Protein AF-A0A9E4WBB2-F1 (afdb_monomer)

Mean predicted aligned error: 3.97 Å

Foldseek 3Di:
DDDLLRVLVVLVVVLVVVLVVVVPDDPVQQQDDDPPNLDGNLLVLLLLLVVLVVLLVCLVCVVVVNPADPPPDDGPPPDDCVVCVVVSSVNSVVSSVVCPPVSSVSSVVSSVSSSCSSNVDDPVSVD

Nearest PDB structures (foldseek):
  2nsg-assembly1_A  TM=8.303E-01  e=7.038E-02  Corynebacterium glutamicum
  2nsf-assembly1_A  TM=8.352E-01  e=7.413E-02  Corynebacterium glutamicum
  5com-assembly2_B  TM=6.933E-01  e=7.038E-02  Clostridioides difficile 630

Solvent-accessible surface area (backbone atoms only — not comparable to full-atom values): 7284 Å² total; per-residue (Å²): 132,82,52,70,67,57,49,38,50,50,52,46,54,52,49,54,53,48,53,54,53,61,74,68,54,57,78,72,55,42,72,34,78,41,98,49,91,90,29,30,42,44,25,52,50,29,40,48,31,54,48,24,49,51,50,41,54,52,51,57,36,44,78,72,70,47,82,70,64,59,91,96,53,62,57,92,92,68,70,56,72,82,83,42,46,69,59,49,52,53,48,14,46,52,45,30,66,73,41,47,94,45,43,66,64,48,28,54,54,33,44,50,52,30,45,52,54,70,61,61,59,51,82,80,73,73,112

Sequence (127 aa):
MESFEERAKSYRSESERFQEYLKGLPDEAWGRQSACDEWKVADVVAHLVGNSEFYAGTVARGLQGESSPPEGRPDAGTGHPSLSAAALAKSSIAARERLGDRLLSTYIEKDNHLIQLLTGLSPEDQV

pLDDT: mean 92.67, std 7.3, range [67.19, 98.75]

Secondary structure (DSSP, 8-state):
---HHHHHHHHHHHHHHHHHHHHT--HHHHTSB-SSTT-BHHHHHHHHHHHHHHHHHHHHHHHTT--SPPTTPPPTTT--HHHHHHHHHHHHHHHHHHHGGGHHHHHHHHHHHHHHHHHT--GGGG-

Radius of gyration: 16.08 Å; Cα contacts (8 Å, |Δi|>4): 87; chains: 1; bounding box: 37×32×40 Å

Structure (mmCIF, N/CA/C/O backbone):
data_AF-A0A9E4WBB2-F1
#
_entry.id   A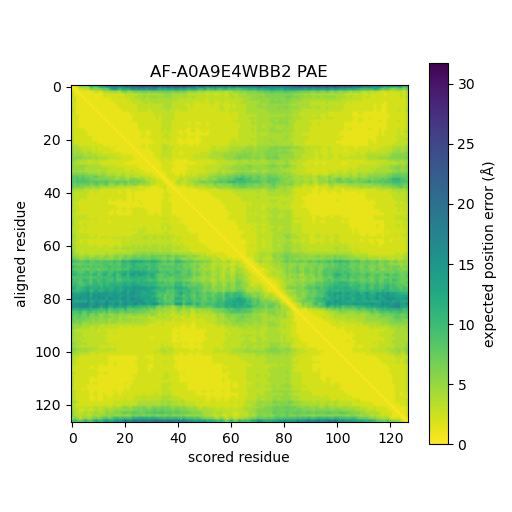F-A0A9E4WBB2-F1
#
loop_
_atom_site.group_PDB
_atom_site.id
_atom_site.type_symbol
_atom_site.label_atom_id
_atom_site.label_alt_id
_atom_site.label_comp_id
_atom_site.label_asym_id
_atom_site.label_entity_id
_atom_site.label_seq_id
_atom_site.pdbx_PDB_ins_code
_atom_site.Cartn_x
_atom_site.Cartn_y
_atom_site.Cartn_z
_atom_site.occupancy
_atom_site.B_iso_or_equiv
_atom_site.auth_seq_id
_atom_site.auth_comp_id
_atom_site.auth_asym_id
_atom_site.auth_atom_id
_atom_site.pdbx_PDB_model_num
ATOM 1 N N . MET A 1 1 ? 7.543 18.844 -16.569 1.00 75.62 1 MET A N 1
ATOM 2 C CA . MET A 1 1 ? 7.203 17.448 -16.233 1.00 75.62 1 MET A CA 1
ATOM 3 C C . MET A 1 1 ? 8.276 16.981 -15.278 1.00 75.62 1 MET A C 1
ATOM 5 O O . MET A 1 1 ? 9.437 17.198 -15.595 1.00 75.62 1 MET A O 1
ATOM 9 N N . GLU A 1 2 ? 7.894 16.486 -14.105 1.00 86.12 2 GLU A N 1
ATOM 10 C CA . GLU A 1 2 ? 8.846 16.001 -13.098 1.00 86.12 2 GLU A CA 1
ATOM 11 C C . GLU A 1 2 ? 9.644 14.811 -13.643 1.00 86.12 2 GLU A C 1
ATOM 13 O O . GLU A 1 2 ? 9.108 13.988 -14.395 1.00 86.12 2 GLU A O 1
ATOM 18 N N . SER A 1 3 ? 10.918 14.728 -13.268 1.00 93.00 3 SER A N 1
ATOM 19 C CA . SER A 1 3 ? 11.774 13.576 -13.549 1.00 93.00 3 SER A CA 1
ATOM 20 C C . SER A 1 3 ? 11.282 12.321 -12.816 1.00 93.00 3 SER A C 1
ATOM 22 O O . SER A 1 3 ? 10.507 12.394 -11.858 1.00 93.00 3 SER A O 1
ATOM 24 N N . PHE A 1 4 ? 11.742 11.145 -13.253 1.00 92.94 4 PHE A N 1
ATOM 25 C CA . PHE A 1 4 ? 11.461 9.895 -12.544 1.00 92.94 4 PHE A CA 1
ATOM 26 C C . PHE A 1 4 ? 11.932 9.958 -11.085 1.00 92.94 4 PHE A C 1
ATOM 28 O O . PHE A 1 4 ? 11.183 9.576 -10.191 1.00 92.94 4 PHE A O 1
ATOM 35 N N . GLU A 1 5 ? 13.130 10.495 -10.838 1.00 93.00 5 GLU A N 1
ATOM 36 C CA . GLU A 1 5 ? 13.701 10.623 -9.494 1.00 93.00 5 GLU A CA 1
ATOM 37 C C . GLU A 1 5 ? 12.835 11.507 -8.584 1.00 93.00 5 GLU A C 1
ATOM 39 O O . GLU A 1 5 ? 12.523 11.121 -7.456 1.00 93.00 5 GLU A O 1
ATOM 44 N N . GLU A 1 6 ? 12.377 12.659 -9.086 1.00 95.69 6 GLU A N 1
ATOM 45 C CA . GLU A 1 6 ? 11.474 13.547 -8.344 1.00 95.69 6 GLU A CA 1
ATOM 46 C C . GLU A 1 6 ? 10.148 12.850 -8.019 1.00 95.69 6 GLU A C 1
ATOM 48 O O . GLU A 1 6 ? 9.695 12.885 -6.873 1.00 95.69 6 GLU A O 1
ATOM 53 N N . ARG A 1 7 ? 9.560 12.139 -8.989 1.00 95.38 7 ARG A N 1
ATOM 54 C CA . ARG A 1 7 ? 8.316 11.378 -8.790 1.00 95.38 7 ARG A CA 1
ATOM 55 C C . ARG A 1 7 ? 8.492 10.234 -7.792 1.00 95.38 7 ARG A C 1
ATOM 57 O O . ARG A 1 7 ? 7.634 10.046 -6.932 1.00 95.38 7 ARG A O 1
ATOM 64 N N . ALA A 1 8 ? 9.591 9.488 -7.880 1.00 95.50 8 ALA A N 1
ATOM 65 C CA . ALA A 1 8 ? 9.920 8.382 -6.984 1.00 95.50 8 ALA A CA 1
ATOM 66 C C . ALA A 1 8 ? 10.125 8.872 -5.542 1.00 95.50 8 ALA A C 1
ATOM 68 O O . ALA A 1 8 ? 9.607 8.270 -4.597 1.00 95.50 8 ALA A O 1
ATOM 69 N N . LYS A 1 9 ? 10.820 10.003 -5.370 1.00 96.75 9 LYS A N 1
ATOM 70 C CA . LYS A 1 9 ? 11.010 10.651 -4.069 1.00 96.75 9 LYS A CA 1
ATOM 71 C C . LYS A 1 9 ? 9.684 11.119 -3.472 1.00 96.75 9 LYS A C 1
ATOM 73 O O . LYS A 1 9 ? 9.426 10.850 -2.300 1.00 96.75 9 LYS A O 1
ATOM 78 N N . SER A 1 10 ? 8.844 11.779 -4.269 1.00 97.50 10 SER A N 1
ATOM 79 C CA . SER A 1 10 ? 7.513 12.221 -3.838 1.00 97.50 10 SER A CA 1
ATOM 80 C C . SER A 1 10 ? 6.632 11.036 -3.449 1.00 97.50 10 SER A C 1
ATOM 82 O O . SER A 1 10 ? 6.052 11.038 -2.368 1.00 97.50 10 SER A O 1
ATOM 84 N N . TYR A 1 11 ? 6.595 9.983 -4.269 1.00 96.62 11 TYR A N 1
ATOM 85 C CA . TYR A 1 11 ? 5.840 8.765 -3.975 1.00 96.62 11 TYR A CA 1
ATOM 86 C C . TYR A 1 11 ? 6.267 8.120 -2.650 1.00 96.62 11 TYR A C 1
ATOM 88 O O . TYR A 1 11 ? 5.416 7.831 -1.806 1.00 96.62 11 TYR A O 1
ATOM 96 N N . ARG A 1 12 ? 7.577 7.947 -2.432 1.00 98.25 12 ARG A N 1
ATOM 97 C CA . ARG A 1 12 ? 8.118 7.419 -1.173 1.00 98.25 12 ARG A CA 1
ATOM 98 C C . ARG A 1 12 ? 7.709 8.279 0.018 1.00 98.25 12 ARG A C 1
ATOM 100 O O . ARG A 1 12 ? 7.146 7.756 0.972 1.00 98.25 12 ARG A O 1
ATOM 107 N N . SER A 1 13 ? 7.963 9.585 -0.060 1.00 98.38 13 SER A N 1
ATOM 108 C CA . SER A 1 13 ? 7.674 10.526 1.026 1.00 98.38 13 SER A CA 1
ATOM 109 C C . SER A 1 13 ? 6.194 10.518 1.407 1.00 98.38 13 SER A C 1
ATOM 111 O O . SER A 1 13 ? 5.855 10.515 2.587 1.00 98.38 13 SER A O 1
ATOM 113 N N . GLU A 1 14 ? 5.302 10.508 0.418 1.00 98.38 14 GLU A N 1
ATOM 114 C CA . GLU A 1 14 ? 3.859 10.502 0.660 1.00 98.38 14 GLU A CA 1
ATOM 115 C C . GLU A 1 14 ? 3.37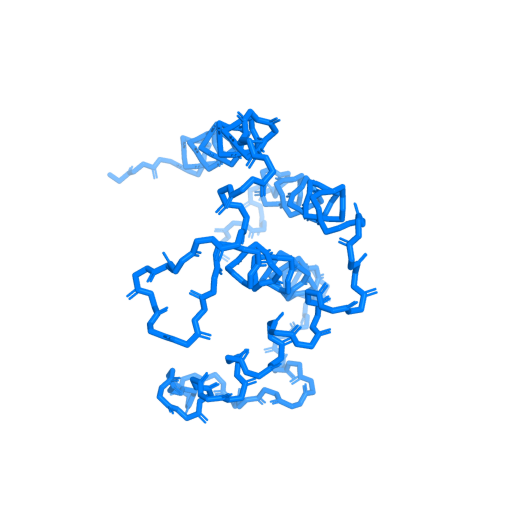3 9.172 1.240 1.00 98.38 14 GLU A C 1
ATOM 117 O O . GLU A 1 14 ? 2.539 9.173 2.146 1.00 98.38 14 GLU A O 1
ATOM 122 N N . SER A 1 15 ? 3.938 8.051 0.786 1.00 98.25 15 SER A N 1
ATOM 123 C CA . SER A 1 15 ? 3.612 6.726 1.321 1.00 98.25 15 SER A CA 1
ATOM 124 C C . SER A 1 15 ? 4.074 6.591 2.776 1.00 98.25 15 SER A C 1
ATOM 126 O O . SER A 1 15 ? 3.283 6.239 3.646 1.00 98.25 15 SER A O 1
ATOM 128 N N . GLU A 1 16 ? 5.314 6.983 3.085 1.00 98.44 16 GLU A N 1
ATOM 129 C CA . GLU A 1 16 ? 5.858 6.980 4.451 1.00 98.44 16 GLU A CA 1
ATOM 130 C C . GLU A 1 16 ? 5.058 7.914 5.381 1.00 98.44 16 GLU A C 1
ATOM 132 O O . GLU A 1 16 ? 4.696 7.534 6.496 1.00 98.44 16 GLU A O 1
ATOM 137 N N . ARG A 1 17 ? 4.686 9.111 4.906 1.00 98.69 17 ARG A N 1
ATOM 138 C CA . ARG A 1 17 ? 3.837 10.055 5.654 1.00 98.69 17 ARG A CA 1
ATOM 139 C C . ARG A 1 17 ? 2.456 9.476 5.952 1.00 98.69 17 ARG A C 1
ATOM 141 O O . ARG A 1 17 ? 1.923 9.686 7.043 1.00 98.69 17 ARG A O 1
ATOM 148 N N . PHE A 1 18 ? 1.873 8.749 5.002 1.00 98.31 18 PHE A N 1
ATOM 149 C CA . PHE A 1 18 ? 0.590 8.089 5.199 1.00 98.31 18 PHE A CA 1
ATOM 150 C C . PHE A 1 18 ? 0.695 6.898 6.164 1.00 98.31 18 PHE A C 1
ATOM 152 O O . PHE A 1 18 ? -0.166 6.748 7.030 1.00 98.31 18 PHE A O 1
ATOM 159 N N . GLN A 1 19 ? 1.774 6.110 6.106 1.00 98.56 19 GLN A N 1
ATOM 160 C CA . GLN A 1 19 ? 2.041 5.059 7.094 1.00 98.56 19 GLN A CA 1
ATOM 161 C C . GLN A 1 19 ? 2.134 5.632 8.518 1.00 98.56 19 GLN A C 1
ATOM 163 O O . GLN A 1 19 ? 1.518 5.085 9.433 1.00 98.56 19 GLN A O 1
ATOM 168 N N . GLU A 1 20 ? 2.852 6.742 8.718 1.00 98.62 20 GLU A N 1
ATOM 169 C CA . GLU A 1 20 ? 2.934 7.407 10.029 1.00 98.62 20 GLU A CA 1
ATOM 170 C C . GLU A 1 20 ? 1.580 7.948 10.499 1.00 98.62 20 GLU A C 1
ATOM 172 O O . GLU A 1 20 ? 1.217 7.790 11.665 1.00 98.62 20 GLU A O 1
ATOM 177 N N . TYR A 1 21 ? 0.788 8.516 9.586 1.00 98.44 21 TYR A N 1
ATOM 178 C CA . TYR A 1 21 ? -0.580 8.924 9.895 1.00 98.44 21 TYR A CA 1
ATOM 179 C C . TYR A 1 21 ? -1.421 7.748 10.416 1.00 98.44 21 TYR A C 1
ATOM 181 O O . TYR A 1 21 ? -2.081 7.885 11.445 1.00 98.44 21 TYR A O 1
ATOM 189 N N . LEU A 1 22 ? -1.362 6.586 9.756 1.00 98.19 22 LEU A N 1
ATOM 190 C CA . LEU A 1 22 ? -2.109 5.396 10.174 1.00 98.19 22 LEU A CA 1
ATOM 191 C C . LEU A 1 22 ? -1.638 4.839 11.523 1.00 98.19 22 LEU A C 1
ATOM 193 O O . LEU A 1 22 ? -2.474 4.427 12.324 1.00 98.19 22 LEU A O 1
ATOM 197 N N . LYS A 1 23 ? -0.328 4.856 11.805 1.00 98.12 23 LYS A N 1
ATOM 198 C CA . LYS A 1 23 ? 0.224 4.447 13.112 1.00 98.12 23 LYS A CA 1
ATOM 199 C C . LYS A 1 23 ? -0.283 5.320 14.264 1.00 98.12 23 LYS A C 1
ATOM 201 O O . LYS A 1 23 ? -0.372 4.839 15.388 1.00 98.12 23 LYS A O 1
ATOM 206 N N . GLY A 1 24 ? -0.594 6.587 13.990 1.00 97.75 24 GLY A N 1
ATOM 207 C CA . GLY A 1 24 ? -1.106 7.541 14.975 1.00 97.75 24 GLY A CA 1
ATOM 208 C C . GLY A 1 24 ? -2.628 7.551 15.140 1.00 97.75 24 GLY A C 1
ATOM 209 O O . GLY A 1 24 ? -3.134 8.344 15.936 1.00 97.75 24 GLY A O 1
ATOM 210 N N . LEU A 1 25 ? -3.377 6.732 14.392 1.00 97.56 25 LEU A N 1
ATOM 211 C CA . LEU A 1 25 ? -4.835 6.698 14.505 1.00 97.56 25 LEU A CA 1
ATOM 212 C C . LEU A 1 25 ? -5.281 6.040 15.820 1.00 97.56 25 LEU A C 1
ATOM 214 O O . LEU A 1 25 ? -4.785 4.964 16.150 1.00 97.56 25 LEU A O 1
ATOM 218 N N . PRO A 1 26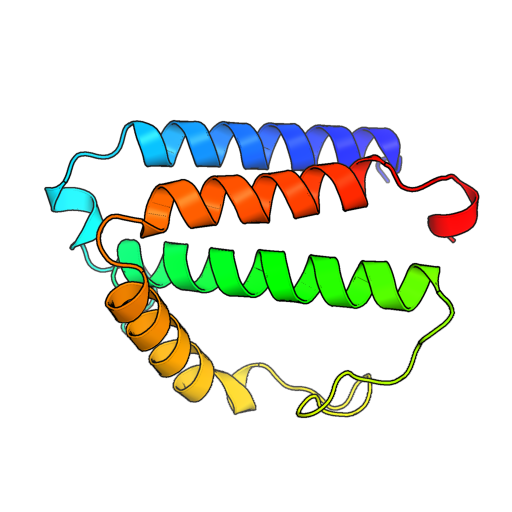 ? -6.260 6.624 16.538 1.00 97.38 26 PRO A N 1
ATOM 219 C CA . PRO A 1 26 ? -6.882 5.950 17.672 1.00 97.38 26 PRO A CA 1
ATOM 220 C C . PRO A 1 26 ? -7.737 4.764 17.197 1.00 97.38 26 PRO A C 1
ATOM 222 O O . PRO A 1 26 ? -8.263 4.782 16.078 1.00 97.38 26 PRO A O 1
ATOM 225 N N . ASP A 1 27 ? -7.925 3.760 18.054 1.00 95.00 27 ASP A N 1
ATOM 226 C CA . ASP A 1 27 ? -8.620 2.507 17.720 1.00 95.00 27 ASP A CA 1
ATOM 227 C C . ASP A 1 27 ? -10.031 2.740 17.156 1.00 95.00 27 ASP A C 1
ATOM 229 O O . ASP A 1 27 ? -10.442 2.114 16.175 1.00 95.00 27 ASP A O 1
ATOM 233 N N . GLU A 1 28 ? -10.767 3.714 17.695 1.00 96.44 28 GLU A N 1
ATOM 234 C CA . GLU A 1 28 ? -12.126 4.034 17.251 1.00 96.44 28 GLU A CA 1
ATOM 235 C C . GLU A 1 28 ? -12.158 4.578 15.816 1.00 96.44 28 GLU A C 1
ATOM 237 O O . GLU A 1 28 ? -13.172 4.447 15.122 1.00 96.44 28 GLU A O 1
ATOM 242 N N . ALA A 1 29 ? -11.060 5.180 15.340 1.00 97.12 29 ALA A N 1
ATOM 243 C CA . ALA A 1 29 ? -10.994 5.736 13.994 1.00 97.12 29 ALA A CA 1
ATOM 244 C C . ALA A 1 29 ? -11.053 4.654 12.911 1.00 97.12 29 ALA A C 1
ATOM 246 O O . ALA A 1 29 ? -11.630 4.898 11.851 1.00 97.12 29 ALA A O 1
ATOM 247 N N . TRP A 1 30 ? -10.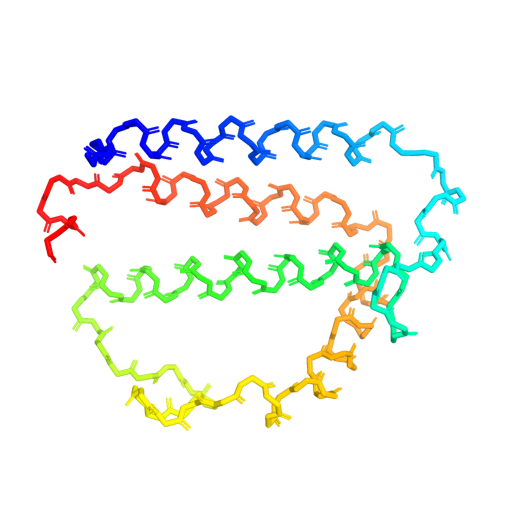545 3.452 13.189 1.00 97.38 30 TRP A N 1
ATOM 248 C CA . TRP A 1 30 ? -10.559 2.322 12.256 1.00 97.38 30 TRP A CA 1
ATOM 249 C C . TRP A 1 30 ? -11.977 1.857 11.905 1.00 97.38 30 TRP A C 1
ATOM 251 O O . TRP A 1 30 ? -12.227 1.391 10.790 1.00 97.38 30 TRP A O 1
ATOM 261 N N . GLY A 1 31 ? -12.918 2.031 12.837 1.00 96.62 31 GLY A N 1
ATOM 262 C CA . GLY A 1 31 ? -14.329 1.694 12.663 1.00 96.62 31 GLY A CA 1
ATOM 263 C C . GLY A 1 31 ? -15.177 2.784 12.000 1.00 96.62 31 GLY A C 1
ATOM 264 O O . GLY A 1 31 ? -16.351 2.530 11.715 1.00 96.62 31 GLY A O 1
ATOM 265 N N . ARG A 1 32 ? -14.627 3.984 11.762 1.00 97.12 32 ARG A N 1
ATOM 266 C CA . ARG A 1 32 ? -15.370 5.110 11.177 1.00 97.12 32 ARG A CA 1
ATOM 267 C C . ARG A 1 32 ? -15.677 4.865 9.705 1.00 97.12 32 ARG A C 1
ATOM 269 O O . ARG A 1 32 ? -14.857 4.316 8.974 1.00 97.12 32 ARG A O 1
ATOM 276 N N . GLN A 1 33 ? -16.844 5.339 9.280 1.00 97.19 33 GLN A N 1
ATOM 277 C CA . GLN A 1 33 ? -17.245 5.359 7.877 1.00 97.19 33 GLN A CA 1
ATOM 278 C C . GLN A 1 33 ? -16.255 6.192 7.047 1.00 97.19 33 GLN A C 1
ATOM 280 O O . GLN A 1 33 ? -15.867 7.289 7.461 1.00 97.19 33 GLN A O 1
ATOM 285 N N . SER A 1 34 ? -15.843 5.664 5.895 1.00 93.81 34 SER A N 1
ATOM 286 C CA . SER A 1 34 ? -15.024 6.385 4.918 1.00 93.81 34 SER A CA 1
ATOM 287 C C . SER A 1 34 ? -15.900 7.195 3.952 1.00 93.81 34 SER A C 1
ATOM 289 O O . SER A 1 34 ? -17.122 7.100 3.981 1.00 93.81 34 SER A O 1
ATOM 291 N N . ALA A 1 35 ? -15.282 7.980 3.065 1.00 89.50 35 ALA A N 1
ATOM 292 C CA . ALA A 1 35 ? -16.006 8.655 1.982 1.00 89.50 35 ALA A CA 1
ATOM 293 C C . ALA A 1 35 ? -16.591 7.680 0.936 1.00 89.50 35 ALA A C 1
ATOM 295 O O . ALA A 1 35 ? -17.409 8.085 0.118 1.00 89.50 35 ALA A O 1
ATOM 296 N N . CYS A 1 36 ? -16.162 6.414 0.947 1.00 85.38 36 CYS A N 1
ATOM 297 C CA . CYS A 1 36 ? -16.826 5.337 0.228 1.00 85.38 36 CYS A CA 1
ATOM 298 C C . CYS A 1 36 ? -17.916 4.756 1.137 1.00 85.38 36 CYS A C 1
ATOM 300 O O . CYS A 1 36 ? -17.602 4.233 2.208 1.00 85.38 36 CYS A O 1
ATOM 302 N N . ASP A 1 37 ? -19.179 4.831 0.712 1.00 88.06 37 ASP A N 1
ATOM 303 C CA . ASP A 1 37 ? -20.340 4.379 1.498 1.00 88.06 37 ASP A CA 1
ATOM 304 C C . ASP A 1 37 ? -20.262 2.892 1.891 1.00 88.06 37 ASP A C 1
ATOM 306 O O . ASP A 1 37 ? -20.816 2.477 2.907 1.00 88.06 37 ASP A O 1
ATOM 310 N N . GLU A 1 38 ? -19.516 2.088 1.136 1.00 89.69 38 GLU A N 1
ATOM 311 C CA . GLU A 1 38 ? -19.354 0.653 1.386 1.00 89.69 38 GLU A CA 1
ATOM 312 C C . GLU A 1 38 ? -18.250 0.326 2.406 1.00 89.69 38 GLU A C 1
ATOM 314 O O . GLU A 1 38 ? -18.158 -0.817 2.854 1.00 89.69 38 GLU A O 1
ATOM 319 N N . TRP A 1 39 ? -17.406 1.296 2.783 1.00 95.75 39 TRP A N 1
ATOM 320 C CA . TRP A 1 39 ? -16.167 1.035 3.520 1.00 95.75 39 TRP A CA 1
ATOM 321 C C . TRP A 1 39 ? -15.999 1.864 4.781 1.00 95.75 39 TRP A C 1
ATOM 323 O O . TRP A 1 39 ? -16.185 3.082 4.797 1.00 95.75 39 TRP A O 1
ATOM 333 N N . LYS A 1 40 ? -15.492 1.205 5.820 1.00 97.31 40 LYS A N 1
ATOM 334 C CA . LYS A 1 40 ? -14.851 1.859 6.960 1.00 97.31 40 LYS A CA 1
ATOM 335 C C . LYS A 1 40 ? -13.381 2.133 6.657 1.00 97.31 40 LYS A C 1
ATOM 337 O O . LYS A 1 40 ? -12.815 1.590 5.709 1.00 97.31 40 LYS A O 1
ATOM 342 N N . VAL A 1 41 ? -12.729 2.929 7.502 1.00 97.69 41 VAL A N 1
ATOM 343 C CA . VAL A 1 41 ? -11.284 3.206 7.399 1.00 97.69 41 VAL A CA 1
ATOM 344 C C . VAL A 1 41 ? -10.463 1.911 7.313 1.00 97.69 41 VAL A C 1
ATOM 346 O O . VAL A 1 41 ? -9.586 1.800 6.459 1.00 97.69 41 VAL A O 1
ATOM 349 N N . ALA A 1 42 ? -10.783 0.894 8.119 1.00 97.94 42 ALA A N 1
ATOM 350 C CA . ALA A 1 42 ? -10.095 -0.396 8.056 1.00 97.94 42 ALA A CA 1
ATOM 351 C C . ALA A 1 42 ? -10.266 -1.124 6.705 1.00 97.94 42 ALA A C 1
ATOM 353 O O . ALA A 1 42 ? -9.329 -1.765 6.230 1.00 97.94 42 ALA A O 1
ATOM 354 N N . ASP A 1 43 ? -11.428 -1.011 6.056 1.00 98.06 43 ASP A N 1
ATOM 355 C CA . ASP A 1 43 ? -11.653 -1.618 4.737 1.00 98.06 43 ASP A CA 1
ATOM 356 C C . ASP A 1 43 ? -10.849 -0.895 3.650 1.00 98.06 43 ASP A C 1
ATOM 358 O O . ASP A 1 43 ? -10.307 -1.536 2.752 1.00 98.06 43 ASP A O 1
ATOM 362 N N . VAL A 1 44 ? -10.695 0.430 3.768 1.00 97.19 44 VAL A N 1
ATOM 363 C CA . VAL A 1 44 ? -9.817 1.212 2.884 1.00 97.19 44 VAL A CA 1
ATOM 364 C C . VAL A 1 44 ? -8.369 0.745 3.021 1.00 97.19 44 VAL A C 1
ATOM 366 O O . VAL A 1 44 ? -7.705 0.509 2.017 1.00 97.19 44 VAL A O 1
ATOM 369 N N . VAL A 1 45 ? -7.868 0.547 4.240 1.00 98.12 45 VAL A N 1
ATOM 370 C CA . VAL A 1 45 ? -6.489 0.064 4.432 1.00 98.12 45 VAL A CA 1
ATOM 371 C C . VAL A 1 45 ? -6.317 -1.360 3.896 1.00 98.12 45 VAL A C 1
ATOM 373 O O . VAL A 1 45 ? -5.307 -1.655 3.261 1.00 98.12 45 VAL A O 1
ATOM 376 N N . ALA A 1 46 ? -7.318 -2.231 4.042 1.00 98.25 46 ALA A N 1
ATOM 377 C CA . ALA A 1 46 ? -7.282 -3.565 3.440 1.00 98.25 46 ALA A CA 1
ATOM 378 C C . ALA A 1 46 ? -7.308 -3.526 1.903 1.00 98.25 46 ALA A C 1
ATOM 380 O O . ALA A 1 46 ? -6.629 -4.322 1.256 1.00 98.25 46 ALA A O 1
ATOM 381 N N . HIS A 1 47 ? -8.035 -2.574 1.312 1.00 96.69 47 HIS A N 1
ATOM 382 C CA . HIS A 1 47 ? -7.972 -2.316 -0.125 1.00 96.69 47 HIS A CA 1
ATOM 383 C C . HIS A 1 47 ? -6.551 -1.926 -0.561 1.00 96.69 47 HIS A C 1
ATOM 385 O O . HIS A 1 47 ? -6.051 -2.432 -1.566 1.00 96.69 47 HIS A O 1
ATOM 391 N N . LEU A 1 48 ? -5.877 -1.070 0.215 1.00 97.38 48 LEU A N 1
ATOM 392 C CA . LEU A 1 48 ? -4.508 -0.644 -0.074 1.00 97.38 48 LEU A CA 1
ATOM 393 C C . LEU A 1 48 ? -3.496 -1.790 0.028 1.00 97.38 48 LEU A C 1
ATOM 395 O O . LEU A 1 48 ? -2.616 -1.861 -0.820 1.00 97.38 48 LEU A O 1
ATOM 399 N N . VAL A 1 49 ? -3.660 -2.733 0.968 1.00 98.31 49 VAL A N 1
ATOM 400 C CA . VAL A 1 49 ? -2.861 -3.979 0.994 1.00 98.31 49 VAL A CA 1
ATOM 401 C C . VAL A 1 49 ? -2.948 -4.696 -0.356 1.00 98.31 49 VAL A C 1
ATOM 403 O O . VAL A 1 49 ? -1.922 -4.982 -0.972 1.00 98.31 49 VAL A O 1
ATOM 406 N N . GLY A 1 50 ? -4.172 -4.941 -0.837 1.00 95.25 50 GLY A N 1
ATOM 407 C CA . GLY A 1 50 ? -4.396 -5.630 -2.109 1.00 95.25 50 GLY A CA 1
ATOM 408 C C . GLY A 1 50 ? -3.839 -4.863 -3.310 1.00 95.25 50 GLY A C 1
ATOM 409 O O . GLY A 1 50 ? -3.300 -5.474 -4.232 1.00 95.25 50 GLY A O 1
ATOM 410 N N . ASN A 1 51 ? -3.907 -3.529 -3.295 1.00 94.88 51 ASN A N 1
ATOM 411 C CA . ASN A 1 51 ? -3.295 -2.702 -4.335 1.00 94.88 51 ASN A CA 1
ATOM 412 C C . ASN A 1 51 ? -1.769 -2.817 -4.324 1.00 94.88 51 ASN A C 1
ATOM 414 O O . ASN A 1 51 ? -1.180 -2.997 -5.391 1.00 94.88 51 ASN A O 1
ATOM 418 N N . SER A 1 52 ? -1.132 -2.750 -3.152 1.00 97.38 52 SER A N 1
ATOM 419 C CA . SER A 1 52 ? 0.324 -2.861 -3.047 1.00 97.38 52 SER A CA 1
ATOM 420 C C . SER A 1 52 ? 0.819 -4.217 -3.550 1.00 97.38 52 SER A C 1
ATOM 422 O O . SER A 1 52 ? 1.762 -4.271 -4.336 1.00 97.38 52 SER A O 1
ATOM 424 N N . GLU A 1 53 ? 0.129 -5.304 -3.195 1.00 95.56 53 GLU A N 1
ATOM 425 C CA . GLU A 1 53 ? 0.417 -6.650 -3.710 1.00 95.56 53 GLU A CA 1
ATOM 426 C C . GLU A 1 53 ? 0.217 -6.743 -5.230 1.00 95.56 53 GLU A C 1
ATOM 428 O O . GLU A 1 53 ? 1.080 -7.255 -5.947 1.00 95.56 53 GLU A O 1
ATOM 433 N N . PHE A 1 54 ? -0.901 -6.218 -5.739 1.00 93.00 54 PHE A N 1
ATOM 434 C CA . PHE A 1 54 ? -1.235 -6.278 -7.159 1.00 93.00 54 PHE A CA 1
ATOM 435 C C . PHE A 1 54 ? -0.227 -5.523 -8.034 1.00 93.00 54 PHE A C 1
ATOM 437 O O . PHE A 1 54 ? 0.242 -6.061 -9.043 1.00 93.00 54 PHE A O 1
ATOM 444 N N . TYR A 1 55 ? 0.119 -4.287 -7.665 1.00 94.12 55 TYR A N 1
ATOM 445 C CA . TYR A 1 55 ? 1.075 -3.493 -8.433 1.00 94.12 55 TYR A CA 1
ATOM 446 C C . TYR A 1 55 ? 2.490 -4.047 -8.317 1.00 94.12 55 TYR A C 1
ATOM 448 O O . TYR A 1 55 ? 3.170 -4.129 -9.337 1.00 94.12 55 TYR A O 1
ATOM 456 N N . ALA A 1 56 ? 2.908 -4.504 -7.132 1.00 95.94 56 ALA A N 1
ATOM 457 C CA . ALA A 1 56 ? 4.218 -5.124 -6.976 1.00 95.94 56 ALA A CA 1
ATOM 458 C C . ALA A 1 56 ? 4.349 -6.369 -7.865 1.00 95.94 56 ALA A C 1
ATOM 460 O O . ALA A 1 56 ? 5.322 -6.500 -8.604 1.00 95.94 56 ALA A O 1
ATOM 461 N N . GLY A 1 57 ? 3.329 -7.235 -7.876 1.00 93.94 57 GLY A N 1
ATOM 462 C CA . GLY A 1 57 ? 3.303 -8.415 -8.740 1.00 93.94 57 GLY A CA 1
ATOM 463 C C . GLY A 1 57 ? 3.298 -8.069 -10.231 1.00 93.94 57 GLY A C 1
ATOM 464 O O . GLY A 1 57 ? 4.033 -8.672 -11.008 1.00 93.94 57 GLY A O 1
ATOM 465 N N . THR A 1 58 ? 2.507 -7.074 -10.642 1.00 92.00 58 THR A N 1
ATOM 466 C CA . THR A 1 58 ? 2.422 -6.665 -12.054 1.00 92.00 58 THR A CA 1
ATOM 467 C C . THR A 1 58 ? 3.738 -6.067 -12.550 1.00 92.00 58 THR A C 1
ATOM 469 O O . THR A 1 58 ? 4.198 -6.425 -13.631 1.00 92.00 58 THR A O 1
ATOM 472 N N . VAL A 1 59 ? 4.375 -5.204 -11.754 1.00 93.56 59 VAL A N 1
ATOM 473 C CA . VAL A 1 59 ? 5.678 -4.616 -12.096 1.00 93.56 59 VAL A CA 1
ATOM 474 C C . VAL A 1 59 ? 6.760 -5.691 -12.125 1.00 93.56 59 VAL A C 1
ATOM 476 O O . VAL A 1 59 ? 7.502 -5.765 -13.097 1.00 93.56 59 VAL A O 1
ATOM 479 N N . ALA A 1 60 ? 6.812 -6.579 -11.127 1.00 94.25 60 ALA A N 1
ATOM 480 C CA . ALA A 1 60 ? 7.786 -7.670 -11.097 1.00 94.25 60 ALA A CA 1
ATOM 481 C C . ALA A 1 60 ? 7.687 -8.586 -12.330 1.00 94.25 60 ALA A C 1
ATOM 483 O O . ALA A 1 60 ? 8.711 -8.989 -12.875 1.00 94.25 60 ALA A O 1
ATOM 484 N N . ARG A 1 61 ? 6.467 -8.871 -12.803 1.00 92.88 61 ARG A N 1
ATOM 485 C CA . ARG A 1 61 ? 6.233 -9.607 -14.056 1.00 92.88 61 ARG A CA 1
ATOM 486 C C . ARG A 1 61 ? 6.695 -8.828 -15.286 1.00 92.88 61 ARG A C 1
ATOM 488 O O . ARG A 1 61 ? 7.373 -9.390 -16.142 1.00 92.88 61 ARG A O 1
ATOM 495 N N . GLY A 1 62 ? 6.387 -7.533 -15.350 1.00 91.88 62 GLY A N 1
ATOM 496 C CA . GLY A 1 62 ? 6.838 -6.660 -16.436 1.00 91.88 62 GLY A CA 1
ATOM 497 C C . GLY A 1 62 ? 8.364 -6.624 -16.566 1.00 91.88 62 GLY A C 1
ATOM 498 O O . GLY A 1 62 ? 8.881 -6.769 -17.669 1.00 91.88 62 GLY A O 1
ATOM 499 N N . LEU A 1 63 ? 9.081 -6.557 -15.439 1.00 92.88 63 LEU A N 1
ATOM 500 C CA . LEU A 1 63 ? 10.550 -6.628 -15.391 1.00 92.88 63 LEU A CA 1
ATOM 501 C C . LEU A 1 63 ? 11.116 -7.964 -15.902 1.00 92.88 63 LEU A C 1
ATOM 503 O O . LEU A 1 63 ? 12.269 -8.036 -16.311 1.00 92.88 63 LEU A O 1
ATOM 507 N N . GLN A 1 64 ? 10.311 -9.028 -15.901 1.00 93.00 64 GLN A N 1
ATOM 508 C CA . GLN A 1 64 ? 10.662 -10.337 -16.464 1.00 93.00 64 GLN A CA 1
ATOM 509 C C . GLN A 1 64 ? 10.240 -10.480 -17.938 1.00 93.00 64 GLN A C 1
ATOM 511 O O . GLN A 1 64 ? 10.402 -11.547 -18.528 1.00 93.00 64 GLN A O 1
ATOM 516 N N . GLY A 1 65 ? 9.707 -9.416 -18.548 1.00 91.50 65 GLY A N 1
ATOM 517 C CA . GLY A 1 65 ? 9.219 -9.410 -19.927 1.00 91.50 65 GLY A CA 1
ATOM 518 C C . GLY A 1 65 ? 7.806 -9.973 -20.096 1.00 91.50 65 GLY A C 1
ATOM 519 O O . GLY A 1 65 ? 7.362 -10.186 -21.226 1.00 91.50 65 GLY A O 1
ATOM 520 N N . GLU A 1 66 ? 7.072 -10.214 -19.008 1.00 91.06 66 GLU A N 1
ATOM 521 C CA . GLU A 1 66 ? 5.704 -10.722 -19.073 1.00 91.06 66 GLU A CA 1
ATOM 522 C C . GLU A 1 66 ? 4.679 -9.584 -19.170 1.00 91.06 66 GLU A C 1
ATOM 524 O O . GLU A 1 66 ? 4.358 -8.918 -18.186 1.00 91.06 66 GLU A O 1
ATOM 529 N N . SER A 1 67 ? 4.109 -9.396 -20.362 1.00 84.00 67 SER A N 1
ATOM 530 C CA . SER A 1 67 ? 3.139 -8.327 -20.653 1.00 84.00 67 SER A CA 1
ATOM 531 C C . SER A 1 67 ? 1.677 -8.787 -20.712 1.00 84.00 67 SER A C 1
ATOM 533 O O . SER A 1 67 ? 0.774 -7.962 -20.862 1.00 84.00 67 SER A O 1
ATOM 535 N N . SER A 1 68 ? 1.417 -10.091 -20.585 1.00 86.75 68 SER A N 1
ATOM 536 C CA . SER A 1 68 ? 0.054 -10.631 -20.550 1.00 86.75 68 SER A CA 1
ATOM 537 C C . SER A 1 68 ? -0.674 -10.233 -19.258 1.00 86.75 68 SER A C 1
ATOM 539 O O . SER A 1 68 ? -0.038 -10.148 -18.197 1.00 86.75 68 SER A O 1
ATOM 541 N N . PRO A 1 69 ? -2.003 -10.010 -19.298 1.00 84.38 69 PRO A N 1
ATOM 542 C CA . PRO A 1 69 ? -2.767 -9.738 -18.087 1.00 84.38 69 PRO A CA 1
ATOM 543 C C . PRO A 1 69 ? -2.642 -10.917 -17.103 1.00 84.38 69 PRO A C 1
ATOM 545 O O . PRO A 1 69 ? -2.650 -12.073 -17.533 1.00 84.38 69 PRO A O 1
ATOM 548 N N . PRO A 1 70 ? -2.527 -10.654 -15.787 1.00 83.06 70 PRO A N 1
ATOM 549 C CA . PRO A 1 70 ? -2.625 -11.705 -14.780 1.00 83.06 70 PRO A CA 1
ATOM 550 C C . PRO A 1 70 ? -3.950 -12.469 -14.890 1.00 83.06 70 PRO A C 1
ATOM 552 O O . PRO A 1 70 ? -4.952 -11.930 -15.363 1.00 83.06 70 PRO A O 1
ATOM 555 N N . GLU A 1 71 ? -3.985 -13.705 -14.397 1.00 82.75 71 GLU A N 1
ATOM 556 C CA . GLU A 1 71 ? -5.214 -14.502 -14.372 1.00 82.75 71 GLU A CA 1
ATOM 557 C C . GLU A 1 71 ? -6.368 -13.740 -13.690 1.00 82.75 71 GLU A C 1
ATOM 559 O O . GLU A 1 71 ? -6.193 -13.080 -12.663 1.00 82.75 71 GLU A O 1
ATOM 564 N N . GLY A 1 72 ? -7.557 -13.790 -14.295 1.00 80.88 72 GLY A N 1
ATOM 565 C CA . GLY A 1 72 ? -8.741 -13.077 -13.808 1.00 80.88 72 GLY A CA 1
ATOM 566 C C . GLY A 1 72 ? -8.766 -11.574 -14.113 1.00 80.88 72 GLY A C 1
ATOM 567 O O . GLY A 1 72 ? -9.742 -10.909 -13.756 1.00 80.88 72 GLY A O 1
ATOM 568 N N . ARG A 1 73 ? -7.744 -11.019 -14.783 1.00 82.69 73 ARG A N 1
ATOM 569 C CA . ARG A 1 73 ? -7.773 -9.641 -15.292 1.00 82.69 73 ARG A CA 1
ATOM 570 C C . ARG A 1 73 ? -8.222 -9.590 -16.755 1.00 82.69 73 ARG A C 1
ATOM 572 O O . ARG A 1 73 ? -7.881 -10.478 -17.531 1.00 82.69 73 ARG A O 1
ATOM 579 N N . PRO A 1 74 ? -8.987 -8.550 -17.130 1.00 82.62 74 PRO A N 1
ATOM 580 C CA . PRO A 1 74 ? -9.359 -8.328 -18.518 1.00 82.62 74 PRO A CA 1
ATOM 581 C C . PRO A 1 74 ? -8.140 -7.900 -19.342 1.00 82.62 74 PRO A C 1
ATOM 583 O O . PRO A 1 74 ? -7.157 -7.389 -18.794 1.00 82.62 74 PRO A O 1
ATOM 586 N N . ASP A 1 75 ? -8.238 -8.054 -20.661 1.00 83.75 75 ASP A N 1
ATOM 587 C CA . ASP A 1 75 ? -7.218 -7.582 -21.595 1.00 83.75 75 ASP A CA 1
ATOM 588 C C . ASP A 1 75 ? -6.961 -6.079 -21.435 1.00 83.75 75 ASP A C 1
ATOM 590 O O . ASP A 1 75 ? -7.856 -5.294 -21.081 1.00 83.75 75 ASP A O 1
ATOM 594 N N . ALA A 1 76 ? -5.729 -5.663 -21.731 1.00 79.69 76 ALA A N 1
ATOM 595 C CA . ALA A 1 76 ? -5.326 -4.266 -21.662 1.00 79.69 76 ALA A CA 1
ATOM 596 C C . ALA A 1 76 ? -6.289 -3.371 -22.469 1.00 79.69 76 ALA A C 1
ATOM 598 O O . ALA A 1 76 ? -6.615 -3.652 -23.619 1.00 79.69 76 ALA A O 1
ATOM 599 N N . GLY A 1 77 ? -6.767 -2.292 -21.843 1.00 81.38 77 GLY A N 1
ATOM 600 C CA . GLY A 1 77 ? -7.714 -1.350 -22.453 1.00 81.38 77 GLY A CA 1
ATOM 601 C C . GLY A 1 77 ?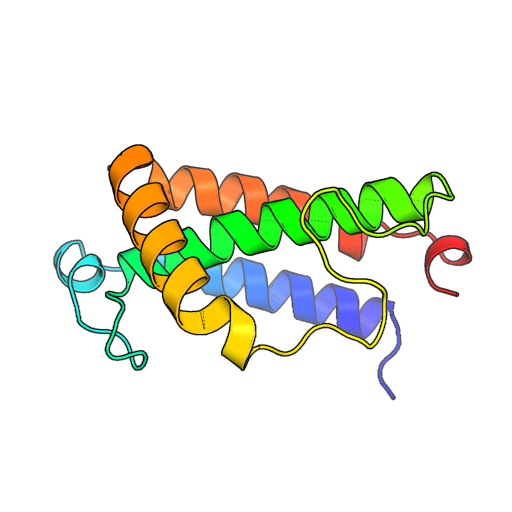 -9.191 -1.760 -22.401 1.00 81.38 77 GLY A C 1
ATOM 602 O O . GLY A 1 77 ? -10.039 -0.959 -22.784 1.00 81.38 77 GLY A O 1
ATOM 603 N N . THR A 1 78 ? -9.526 -2.953 -21.897 1.00 83.88 78 THR A N 1
ATOM 604 C CA . THR A 1 78 ? -10.924 -3.433 -21.819 1.00 83.88 78 THR A CA 1
ATOM 605 C C . THR A 1 78 ? -11.509 -3.410 -20.402 1.00 83.88 78 THR A C 1
ATOM 607 O O . THR A 1 78 ? -12.717 -3.560 -20.217 1.00 83.88 78 THR A O 1
ATOM 610 N N . GLY A 1 79 ? -10.672 -3.192 -19.383 1.00 77.94 79 GLY A N 1
ATOM 611 C CA . GLY A 1 79 ? -11.115 -3.061 -17.996 1.00 77.94 79 GLY A CA 1
ATOM 612 C C . GLY A 1 79 ? -11.852 -1.746 -17.734 1.00 77.94 79 GLY A C 1
ATOM 613 O O . GLY A 1 79 ? -11.410 -0.685 -18.167 1.00 77.94 79 GLY A O 1
ATOM 614 N N . HIS A 1 80 ? -12.945 -1.8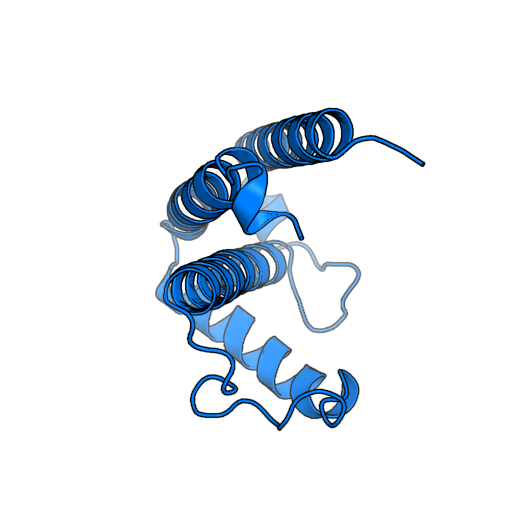03 -16.966 1.00 76.56 80 HIS A N 1
ATOM 615 C CA . HIS A 1 80 ? -13.671 -0.617 -16.511 1.00 76.56 80 HIS A CA 1
ATOM 616 C C . HIS A 1 80 ? -13.925 -0.680 -14.991 1.00 76.56 80 HIS A C 1
ATOM 618 O O . HIS A 1 80 ? -14.446 -1.694 -14.518 1.00 76.56 80 HIS A O 1
ATOM 624 N N . PRO A 1 81 ? -13.616 0.378 -14.209 1.00 69.31 81 PRO A N 1
ATOM 625 C CA . PRO A 1 81 ? -13.725 0.350 -12.744 1.00 69.31 81 PRO A CA 1
ATOM 626 C C . PRO A 1 81 ? -15.119 -0.006 -12.210 1.00 69.31 81 PRO A C 1
ATOM 628 O O . PRO A 1 81 ? -15.236 -0.673 -11.183 1.00 69.31 81 PRO A O 1
ATOM 631 N N . SER A 1 82 ? -16.185 0.384 -12.919 1.00 72.25 82 SER A N 1
ATOM 632 C CA . SER A 1 82 ? -17.562 0.071 -12.503 1.00 72.25 82 SER A CA 1
ATOM 633 C C . SER A 1 82 ? -17.892 -1.422 -12.550 1.00 72.25 82 SER A C 1
ATOM 635 O O . SER A 1 82 ? -18.792 -1.861 -11.841 1.00 72.25 82 SER A O 1
ATOM 637 N N . LEU A 1 83 ? -17.170 -2.209 -13.355 1.00 69.81 83 LEU A N 1
ATOM 638 C CA . LEU A 1 83 ? -17.402 -3.650 -13.476 1.00 69.81 83 LEU A CA 1
ATOM 639 C C . LEU A 1 83 ? -16.910 -4.408 -12.238 1.00 69.81 83 LEU A C 1
ATOM 641 O O . LEU A 1 83 ? -17.399 -5.496 -11.950 1.00 69.81 83 LEU A O 1
ATOM 645 N N . SER A 1 84 ? -15.962 -3.830 -11.496 1.00 76.81 84 SER A N 1
ATOM 646 C CA . SER A 1 84 ? -15.334 -4.468 -10.339 1.00 76.81 84 SER A CA 1
ATOM 647 C C . SER A 1 84 ? -15.643 -3.794 -9.006 1.00 76.81 84 SER A C 1
ATOM 649 O O . SER A 1 84 ? -15.226 -4.327 -7.987 1.00 76.81 84 SER A O 1
ATOM 651 N N . ALA A 1 85 ? -16.352 -2.660 -8.972 1.00 79.50 85 ALA A N 1
ATOM 652 C CA . ALA A 1 85 ? -16.544 -1.866 -7.751 1.00 79.50 85 ALA A CA 1
ATOM 653 C C . ALA A 1 85 ? -17.132 -2.683 -6.582 1.00 79.50 85 ALA A C 1
ATOM 655 O O . ALA A 1 85 ? -16.491 -2.805 -5.542 1.00 79.50 85 ALA A O 1
ATOM 656 N N . ALA A 1 86 ? -18.273 -3.349 -6.786 1.00 82.62 86 ALA A N 1
ATOM 657 C CA . ALA A 1 86 ? -18.905 -4.168 -5.745 1.00 82.62 86 ALA A CA 1
ATOM 658 C C . ALA A 1 86 ? -18.049 -5.387 -5.335 1.00 82.62 86 ALA A C 1
ATOM 660 O O . ALA A 1 86 ? -18.001 -5.777 -4.166 1.00 82.62 86 ALA A O 1
ATOM 661 N N . ALA A 1 87 ? -17.344 -5.998 -6.293 1.00 84.94 87 ALA A N 1
ATOM 662 C CA . ALA A 1 87 ? -16.447 -7.120 -6.018 1.00 84.94 87 ALA A CA 1
ATOM 663 C C . ALA A 1 87 ? -15.224 -6.674 -5.199 1.00 84.94 87 ALA A C 1
ATOM 665 O O . ALA A 1 87 ? -14.848 -7.349 -4.239 1.00 84.94 87 ALA A O 1
ATOM 666 N N . LEU A 1 88 ? -14.652 -5.513 -5.534 1.00 86.12 88 LEU A N 1
ATOM 667 C CA . LEU A 1 88 ? -13.587 -4.868 -4.774 1.00 86.12 88 LEU A CA 1
ATOM 668 C C . LEU A 1 88 ? -14.070 -4.556 -3.365 1.00 86.12 88 LEU A C 1
ATOM 670 O O . LEU A 1 88 ? -13.399 -4.950 -2.413 1.00 86.12 88 LEU A O 1
ATOM 674 N N . ALA A 1 89 ? -15.255 -3.955 -3.230 1.00 87.81 89 ALA A N 1
ATOM 675 C CA . ALA A 1 89 ? -15.832 -3.619 -1.939 1.00 87.81 89 ALA A CA 1
ATOM 676 C C . ALA A 1 89 ? -15.887 -4.831 -1.003 1.00 87.81 89 ALA A C 1
ATOM 678 O O . ALA A 1 89 ? -15.324 -4.805 0.097 1.00 87.81 89 ALA A O 1
ATOM 679 N N . LYS A 1 90 ? -16.460 -5.934 -1.496 1.00 91.31 90 LYS A N 1
ATOM 680 C CA . LYS A 1 90 ? -16.548 -7.208 -0.776 1.00 91.31 90 LYS A CA 1
ATOM 681 C C . LYS A 1 90 ? -15.177 -7.814 -0.464 1.00 91.31 90 LYS A C 1
ATOM 683 O O . LYS A 1 90 ? -14.980 -8.340 0.630 1.00 91.31 90 LYS A O 1
ATOM 688 N N . SER A 1 91 ? -14.235 -7.760 -1.406 1.00 92.25 91 SER A N 1
ATOM 689 C CA . SER A 1 91 ? -12.892 -8.321 -1.217 1.00 92.25 91 SER A CA 1
ATOM 690 C C . SER A 1 91 ? -12.093 -7.583 -0.141 1.00 92.25 91 SER A C 1
ATOM 692 O O . SER A 1 91 ? -11.451 -8.236 0.678 1.00 92.25 91 SER A O 1
ATOM 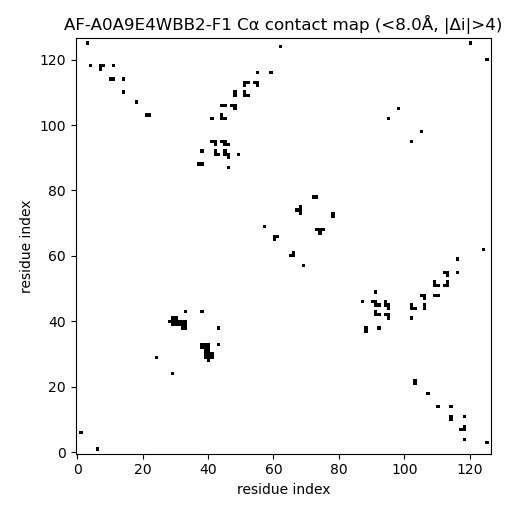694 N N . SER A 1 92 ? -12.196 -6.253 -0.073 1.00 95.62 92 SER A N 1
ATOM 695 C CA . SER A 1 92 ? -11.522 -5.434 0.939 1.00 95.62 92 SER A CA 1
ATOM 696 C C . SER A 1 92 ? -12.073 -5.705 2.338 1.00 95.62 92 SER A C 1
ATOM 698 O O . SER A 1 92 ? -11.303 -5.884 3.278 1.00 95.62 92 SER A O 1
ATOM 700 N N . ILE A 1 93 ? -13.398 -5.844 2.459 1.00 96.62 93 ILE A N 1
ATOM 701 C CA . ILE A 1 93 ? -14.078 -6.255 3.696 1.00 96.62 93 ILE A CA 1
ATOM 702 C C . ILE A 1 93 ? -13.573 -7.631 4.151 1.00 96.62 93 ILE A C 1
ATOM 704 O O . ILE A 1 93 ? -13.117 -7.782 5.283 1.00 96.62 93 ILE A O 1
ATOM 708 N N . ALA A 1 94 ? -13.580 -8.625 3.259 1.00 97.38 94 ALA A N 1
ATOM 709 C CA . ALA A 1 94 ? -13.110 -9.972 3.581 1.00 97.38 94 ALA A CA 1
ATOM 710 C C . ALA A 1 94 ? -11.609 -10.005 3.935 1.00 97.38 94 ALA A C 1
ATOM 712 O O . ALA A 1 94 ? -11.188 -10.738 4.832 1.00 97.38 94 ALA A O 1
ATOM 713 N N . ALA A 1 95 ? -10.786 -9.202 3.255 1.00 96.94 95 ALA A N 1
ATOM 714 C CA . ALA A 1 95 ? -9.366 -9.069 3.560 1.00 96.94 95 ALA A CA 1
ATOM 715 C C . ALA A 1 95 ? -9.149 -8.451 4.947 1.00 96.94 95 ALA A C 1
ATOM 717 O O . ALA A 1 95 ? -8.358 -8.985 5.724 1.00 96.94 95 ALA A O 1
ATOM 718 N N . ARG A 1 96 ? -9.891 -7.393 5.290 1.00 97.81 96 ARG A N 1
ATOM 719 C CA . ARG A 1 96 ? -9.867 -6.772 6.620 1.00 97.81 96 ARG A CA 1
ATOM 720 C C . ARG A 1 96 ? -10.236 -7.774 7.716 1.00 97.81 96 ARG A C 1
ATOM 722 O O . ARG A 1 96 ? -9.539 -7.839 8.722 1.00 97.81 96 ARG A O 1
ATOM 729 N N . GLU A 1 97 ? -11.263 -8.599 7.508 1.00 97.94 97 GLU A N 1
ATOM 730 C CA . GLU A 1 97 ? -11.670 -9.660 8.453 1.00 97.94 97 GLU A CA 1
ATOM 731 C C . GLU A 1 97 ? -10.594 -10.721 8.643 1.00 97.94 97 GLU A C 1
ATOM 733 O O . GLU A 1 97 ? -10.284 -11.105 9.768 1.00 97.94 97 GLU A O 1
ATOM 738 N N . ARG A 1 98 ? -9.992 -11.175 7.541 1.00 98.25 98 ARG A N 1
ATOM 739 C CA . ARG A 1 98 ? -8.932 -12.187 7.559 1.00 98.25 98 ARG A CA 1
ATOM 740 C C . ARG A 1 98 ? -7.648 -11.685 8.222 1.00 98.25 98 ARG A C 1
ATOM 742 O O . ARG A 1 98 ? -6.935 -12.473 8.846 1.00 98.25 98 ARG A O 1
ATOM 749 N N . LEU A 1 99 ? -7.304 -10.412 8.026 1.00 98.06 99 LEU A N 1
ATOM 750 C CA . LEU A 1 99 ? -6.085 -9.818 8.575 1.00 98.06 99 LEU A CA 1
ATOM 751 C C . LEU A 1 99 ? -6.243 -9.448 10.054 1.00 98.06 99 LEU A C 1
ATOM 753 O O . LEU A 1 99 ? -5.291 -9.650 10.812 1.00 98.06 99 LEU A O 1
ATOM 757 N N . GLY A 1 100 ? -7.421 -8.959 10.461 1.00 97.12 100 GLY A N 1
ATOM 758 C CA . GLY A 1 100 ? -7.709 -8.559 11.839 1.00 97.12 100 GLY A CA 1
ATOM 759 C C . GLY A 1 100 ? -6.653 -7.592 12.376 1.00 97.12 100 GLY A C 1
ATOM 760 O O . GLY A 1 100 ? -6.265 -6.644 11.695 1.00 97.12 100 GLY A O 1
ATOM 761 N N . ASP A 1 101 ? -6.111 -7.895 13.554 1.00 96.81 101 ASP A N 1
ATOM 762 C CA . ASP A 1 101 ? -5.092 -7.081 14.236 1.00 96.81 101 ASP A CA 1
ATOM 763 C C . ASP A 1 101 ? -3.779 -6.933 13.444 1.00 96.81 101 ASP A C 1
ATOM 765 O O . ASP A 1 101 ? -2.964 -6.055 13.724 1.00 96.81 101 ASP A O 1
ATOM 769 N N . ARG A 1 102 ? -3.555 -7.770 12.421 1.00 98.12 102 ARG A N 1
ATOM 770 C CA . ARG A 1 102 ? -2.377 -7.685 11.541 1.00 98.12 102 ARG A CA 1
ATOM 771 C C . ARG A 1 102 ? -2.578 -6.752 10.352 1.00 98.12 102 ARG A C 1
ATOM 773 O O . ARG A 1 102 ? -1.688 -6.665 9.509 1.00 98.12 102 ARG A O 1
ATOM 780 N N . LEU A 1 103 ? -3.726 -6.087 10.234 1.00 98.56 103 LEU A N 1
ATOM 781 C CA . LEU A 1 103 ? -4.044 -5.245 9.082 1.00 98.56 103 LEU A CA 1
ATOM 782 C C . LEU A 1 103 ? -2.978 -4.168 8.843 1.00 98.56 103 LEU A C 1
ATOM 784 O O . LEU A 1 103 ? -2.426 -4.089 7.747 1.00 98.56 103 LEU A O 1
ATOM 788 N N . LEU A 1 104 ? -2.659 -3.377 9.871 1.00 98.50 104 LEU A N 1
ATOM 789 C CA . LEU A 1 104 ? -1.710 -2.272 9.748 1.00 98.50 104 LEU A CA 1
ATOM 790 C C . LEU A 1 104 ? -0.284 -2.764 9.470 1.00 98.50 104 LEU A C 1
ATOM 792 O O . LEU A 1 104 ? 0.387 -2.230 8.590 1.00 98.50 104 LEU A O 1
ATOM 796 N N . SER A 1 105 ? 0.176 -3.800 10.178 1.00 98.62 105 SER A N 1
ATOM 797 C CA . SER A 1 105 ? 1.518 -4.351 9.956 1.00 98.62 105 SER A CA 1
ATOM 798 C C . SER A 1 105 ? 1.663 -4.958 8.561 1.00 98.62 105 SER A C 1
ATOM 800 O O . SER A 1 105 ? 2.681 -4.743 7.909 1.00 98.62 105 SER A O 1
ATOM 802 N N . THR A 1 106 ? 0.622 -5.634 8.068 1.00 98.69 106 THR A N 1
ATOM 803 C CA . THR A 1 106 ? 0.596 -6.180 6.704 1.00 98.69 106 THR A CA 1
ATOM 804 C C . THR A 1 106 ? 0.590 -5.064 5.663 1.00 98.69 106 THR A C 1
ATOM 806 O O . THR A 1 106 ? 1.333 -5.147 4.690 1.00 98.69 106 THR A O 1
ATOM 809 N N . TYR A 1 107 ? -0.194 -3.998 5.866 1.00 98.69 107 TYR A N 1
ATOM 810 C CA . TYR A 1 107 ? -0.174 -2.834 4.977 1.00 98.69 107 TYR A CA 1
ATOM 811 C C . TYR A 1 107 ? 1.228 -2.236 4.874 1.00 98.69 107 TYR A C 1
ATOM 813 O O . TYR A 1 107 ? 1.747 -2.121 3.769 1.00 98.69 107 TYR A O 1
ATOM 821 N N . ILE A 1 108 ? 1.872 -1.947 6.006 1.00 98.75 108 ILE A N 1
ATOM 822 C CA . ILE A 1 108 ? 3.228 -1.382 6.032 1.00 98.75 108 ILE A CA 1
ATOM 823 C C . ILE A 1 108 ? 4.224 -2.299 5.310 1.00 98.75 108 ILE A C 1
ATOM 825 O O . ILE A 1 108 ? 5.052 -1.822 4.540 1.00 98.75 108 ILE A O 1
ATOM 829 N N . GLU A 1 109 ? 4.152 -3.615 5.526 1.00 98.75 109 GLU A N 1
ATOM 830 C CA . GLU A 1 109 ? 5.025 -4.578 4.847 1.00 98.75 109 GLU A CA 1
ATOM 831 C C . GLU A 1 109 ? 4.854 -4.528 3.321 1.00 98.75 109 GLU A C 1
ATOM 833 O O . GLU A 1 109 ? 5.839 -4.391 2.589 1.00 98.75 109 GLU A O 1
ATOM 838 N N . LYS A 1 110 ? 3.612 -4.624 2.831 1.00 98.62 110 LYS A N 1
ATOM 839 C CA . LYS A 1 110 ? 3.332 -4.669 1.387 1.00 98.62 110 LYS A CA 1
ATOM 840 C C . LYS A 1 110 ? 3.577 -3.331 0.707 1.00 98.62 110 LYS A C 1
ATOM 842 O O . LYS A 1 110 ? 4.095 -3.304 -0.406 1.00 98.62 110 LYS A O 1
ATOM 847 N N . ASP A 1 111 ? 3.263 -2.233 1.381 1.00 98.62 111 ASP A N 1
ATOM 848 C CA . ASP A 1 111 ? 3.535 -0.886 0.895 1.00 98.62 111 ASP A CA 1
ATOM 849 C C . ASP A 1 111 ? 5.043 -0.629 0.791 1.00 98.62 111 ASP A C 1
ATOM 851 O O . ASP A 1 111 ? 5.521 -0.214 -0.259 1.00 98.62 111 ASP A O 1
ATOM 855 N N . ASN A 1 112 ? 5.829 -1.007 1.805 1.00 98.69 112 ASN A N 1
ATOM 856 C CA . ASN A 1 112 ? 7.289 -0.901 1.742 1.00 98.69 112 ASN A CA 1
ATOM 857 C C . ASN A 1 112 ? 7.899 -1.743 0.621 1.00 98.69 112 ASN A C 1
ATOM 859 O O . ASN A 1 112 ? 8.835 -1.287 -0.038 1.00 98.69 112 ASN A O 1
ATOM 863 N N . HIS A 1 113 ? 7.368 -2.943 0.375 1.00 98.62 113 HIS A N 1
ATOM 864 C CA . HIS A 1 113 ? 7.797 -3.756 -0.758 1.00 98.62 113 HIS A CA 1
ATOM 865 C C . HIS A 1 113 ? 7.539 -3.047 -2.097 1.00 98.62 113 HIS A C 1
ATOM 867 O O . HIS A 1 113 ? 8.442 -2.968 -2.933 1.00 98.62 113 HIS A O 1
ATOM 873 N N . LEU A 1 114 ? 6.345 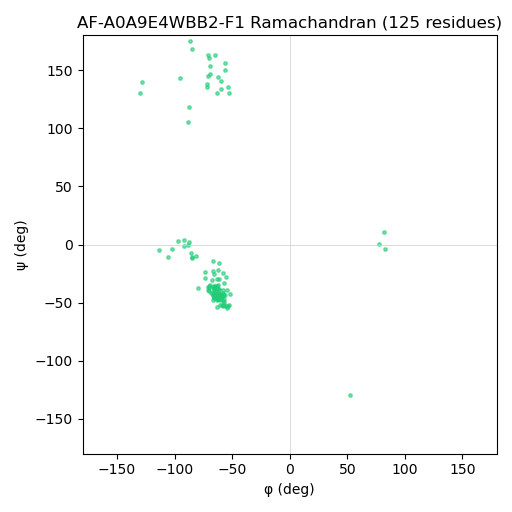-2.472 -2.282 1.00 98.38 114 LEU A N 1
ATOM 874 C CA . LEU A 1 114 ? 6.017 -1.713 -3.488 1.00 98.38 114 LEU A CA 1
ATOM 875 C C . LE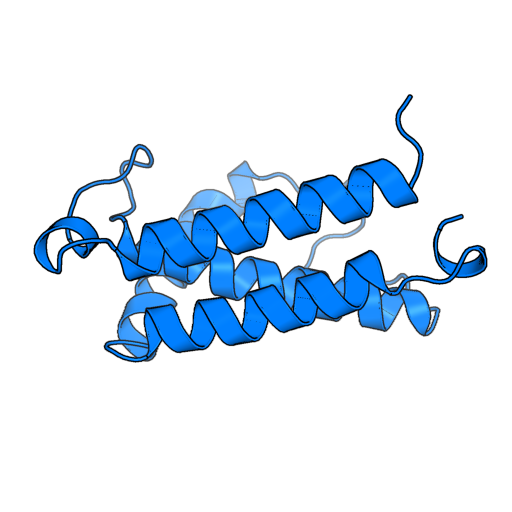U A 1 114 ? 6.895 -0.460 -3.638 1.00 98.38 114 LEU A C 1
ATOM 877 O O . LEU A 1 114 ? 7.411 -0.203 -4.725 1.00 98.38 114 LEU A O 1
ATOM 881 N N . ILE A 1 115 ? 7.118 0.290 -2.554 1.00 98.31 115 ILE A N 1
ATOM 882 C CA . ILE A 1 115 ? 8.003 1.462 -2.539 1.00 98.31 115 ILE A CA 1
ATOM 883 C C . ILE A 1 115 ? 9.412 1.076 -2.986 1.00 98.31 115 ILE A C 1
ATOM 885 O O . ILE A 1 115 ? 9.992 1.740 -3.847 1.00 98.31 115 ILE A O 1
ATOM 889 N N . GLN A 1 116 ? 9.980 0.011 -2.418 1.00 98.12 116 GLN A N 1
ATOM 890 C CA . GLN A 1 116 ? 11.318 -0.461 -2.779 1.00 98.12 116 GLN A CA 1
ATOM 891 C C . GLN A 1 116 ? 11.403 -0.844 -4.256 1.00 98.12 116 GLN A C 1
ATOM 893 O O . GLN A 1 116 ? 12.353 -0.441 -4.922 1.00 98.12 116 GLN A O 1
ATOM 898 N N . LEU A 1 117 ? 10.400 -1.559 -4.768 1.00 97.38 117 LEU A N 1
ATOM 899 C CA . LEU A 1 117 ? 10.351 -1.957 -6.170 1.00 97.38 117 LEU A CA 1
ATOM 900 C C . LEU A 1 117 ? 10.282 -0.740 -7.100 1.00 97.38 117 LEU A C 1
ATOM 902 O O . LEU A 1 117 ? 11.126 -0.590 -7.977 1.00 97.38 117 LEU A O 1
ATOM 906 N N . LEU A 1 118 ? 9.310 0.152 -6.889 1.00 96.06 118 LEU A N 1
ATOM 907 C CA . LEU A 1 118 ? 9.063 1.287 -7.782 1.00 96.06 118 LEU A CA 1
ATOM 908 C C . LEU A 1 118 ? 10.168 2.340 -7.736 1.00 96.06 118 LEU A C 1
ATOM 910 O O . LEU A 1 118 ? 10.469 2.950 -8.753 1.00 96.06 118 LEU A O 1
ATOM 914 N N . THR A 1 119 ? 10.774 2.575 -6.573 1.00 96.25 119 THR A N 1
ATOM 915 C CA . THR A 1 119 ? 11.865 3.559 -6.449 1.00 96.25 119 THR A CA 1
ATOM 916 C C . THR A 1 119 ? 13.237 2.981 -6.803 1.00 96.25 119 THR A C 1
ATOM 918 O O . THR A 1 119 ? 14.191 3.742 -6.935 1.00 96.25 119 THR A O 1
ATOM 921 N N . GLY A 1 120 ? 13.336 1.656 -6.953 1.00 95.44 120 GLY A N 1
ATOM 922 C CA . GLY A 1 120 ? 14.559 0.938 -7.314 1.00 95.44 120 GLY A CA 1
ATOM 923 C C . GLY A 1 120 ? 14.694 0.607 -8.802 1.00 95.44 120 GLY A C 1
ATOM 924 O O . GLY A 1 120 ? 15.661 -0.056 -9.167 1.00 95.44 120 GLY A O 1
ATOM 925 N N . LEU A 1 121 ? 13.749 1.036 -9.647 1.00 95.00 121 LEU A N 1
ATOM 926 C CA . LEU A 1 121 ? 13.781 0.779 -11.090 1.00 95.00 121 LEU A CA 1
ATOM 927 C C . LEU A 1 121 ? 14.998 1.441 -11.745 1.00 95.00 121 LEU A C 1
ATOM 929 O O . LEU A 1 121 ? 15.248 2.638 -11.559 1.00 95.00 121 LEU A O 1
ATOM 933 N N . SER A 1 122 ? 15.732 0.673 -12.547 1.00 92.94 122 SER A N 1
ATOM 934 C CA . SER A 1 122 ? 16.859 1.191 -13.319 1.00 92.94 122 SER A CA 1
ATOM 935 C C . SER A 1 122 ? 16.369 2.090 -14.464 1.00 92.94 122 SER A C 1
ATOM 937 O O . SER A 1 122 ? 15.199 2.019 -14.834 1.00 92.94 122 SER A O 1
ATOM 939 N N . PRO A 1 123 ? 17.228 2.929 -15.072 1.00 92.12 123 PRO A N 1
ATOM 940 C CA . PRO A 1 123 ? 16.833 3.730 -16.232 1.00 92.12 123 PRO A CA 1
ATOM 941 C C . PRO A 1 123 ? 16.275 2.910 -17.406 1.00 92.12 123 PRO A C 1
ATOM 943 O O . PRO A 1 123 ? 15.456 3.423 -18.159 1.00 92.12 123 PRO A O 1
ATOM 946 N N . GLU A 1 124 ? 16.695 1.651 -17.555 1.00 91.12 124 GLU A N 1
ATOM 947 C CA . GLU A 1 124 ? 16.219 0.743 -18.609 1.00 91.12 124 GLU A CA 1
ATOM 948 C C . GLU A 1 124 ? 14.787 0.251 -18.346 1.00 91.12 124 GLU A C 1
ATOM 950 O O . GLU A 1 124 ? 14.036 0.021 -19.289 1.00 91.12 124 GLU A O 1
ATOM 955 N N . ASP A 1 125 ? 14.382 0.171 -17.077 1.00 89.69 125 ASP A N 1
ATOM 956 C CA . ASP A 1 125 ? 13.040 -0.253 -16.657 1.00 89.69 125 ASP A CA 1
ATOM 957 C C . ASP A 1 125 ? 11.999 0.881 -16.740 1.00 89.69 125 ASP A C 1
ATOM 959 O O . ASP A 1 125 ? 10.805 0.661 -16.533 1.00 89.69 125 ASP A O 1
ATOM 963 N N . GLN A 1 126 ? 12.448 2.120 -16.970 1.00 82.12 126 GLN A N 1
ATOM 964 C CA . GLN A 1 126 ? 11.622 3.334 -16.940 1.00 82.12 126 GLN A CA 1
ATOM 965 C C . GLN A 1 126 ? 11.029 3.713 -18.309 1.00 82.12 126 GLN A C 1
ATOM 967 O O . GLN A 1 126 ? 10.347 4.740 -18.400 1.00 82.12 126 GLN A O 1
ATOM 972 N N . VAL A 1 127 ? 11.329 2.939 -19.358 1.00 67.19 127 VAL A N 1
ATOM 973 C CA . VAL A 1 127 ? 11.076 3.281 -20.771 1.00 67.19 127 VAL A CA 1
ATOM 974 C C . VAL A 1 127 ? 9.789 2.660 -21.304 1.00 67.19 127 VAL A C 1
ATOM 976 O O . VAL A 1 127 ? 9.528 1.474 -21.012 1.00 67.19 127 VAL A O 1
#